Protein AF-A0A9E2EYM1-F1 (afdb_monomer)

Solvent-accessible surface area (backbone atoms only — not comparable to full-atom values): 6965 Å² total; per-residue (Å²): 135,83,82,80,78,76,77,80,80,73,80,80,85,77,78,78,56,72,88,74,33,68,92,67,47,93,50,69,45,85,52,81,74,59,53,94,93,36,37,75,64,82,87,84,60,58,39,71,63,52,72,70,57,48,51,51,51,53,50,51,36,51,76,68,69,38,38,29,38,33,38,68,36,76,49,71,68,47,51,52,52,53,47,50,36,60,75,70,65,48,82,59,45,73,50,77,26,78,66,78,76,79,72,98,68,94,125

Radius of gyration: 20.54 Å; Cα contacts (8 Å, |Δi|>4): 109; chains: 1; bounding box: 35×53×69 Å

Sec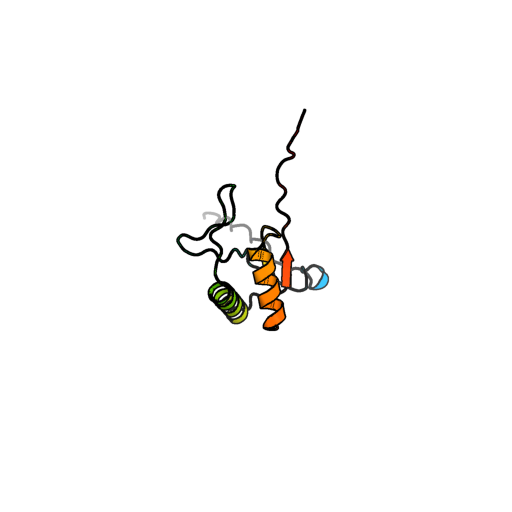ondary structure (DSSP, 8-state):
-----PPPPPPP-PPPPGGGSGGG-S--EE-----TT-B--SSS--BPPPHHHHHHHHHHHHHTT--EEE-S-SSHHHHHHHHHHHHTT---EEE----PPPPS---

Structure (mmCIF, N/CA/C/O backbone):
data_AF-A0A9E2EYM1-F1
#
_entry.id   AF-A0A9E2EYM1-F1
#
loop_
_atom_site.group_PDB
_atom_site.id
_atom_site.type_symbol
_atom_site.label_atom_id
_atom_site.label_alt_id
_atom_site.label_comp_id
_atom_site.label_asym_id
_atom_site.label_entity_id
_atom_site.label_seq_id
_atom_site.pdbx_PDB_ins_code
_atom_site.Cartn_x
_atom_site.Cartn_y
_atom_site.Cartn_z
_atom_site.occupancy
_atom_site.B_iso_or_equiv
_atom_site.auth_seq_id
_atom_site.auth_comp_id
_atom_site.auth_asym_id
_atom_site.auth_atom_id
_atom_site.pdbx_PDB_model_num
ATOM 1 N N . MET A 1 1 ? 12.351 41.124 41.391 1.00 45.53 1 MET A N 1
ATOM 2 C CA . MET A 1 1 ? 11.471 39.960 41.180 1.00 45.53 1 MET A CA 1
ATOM 3 C C . MET A 1 1 ? 11.133 39.935 39.703 1.00 45.53 1 MET A C 1
ATOM 5 O O . MET A 1 1 ? 10.362 40.767 39.249 1.00 45.53 1 MET A O 1
ATOM 9 N N . SER A 1 2 ? 11.856 39.118 38.942 1.00 44.28 2 SER A N 1
ATOM 10 C CA . SER A 1 2 ? 11.669 38.923 37.503 1.00 44.28 2 SER A CA 1
ATOM 11 C C . SER A 1 2 ? 10.357 38.177 37.274 1.00 44.28 2 SER A C 1
ATOM 13 O O . SER A 1 2 ? 10.116 37.149 37.898 1.00 44.28 2 SER A O 1
ATOM 15 N N . ASN A 1 3 ? 9.504 38.736 36.423 1.00 49.56 3 ASN A N 1
ATOM 16 C CA . ASN A 1 3 ? 8.218 38.161 36.059 1.00 49.56 3 ASN A CA 1
ATOM 17 C C . ASN A 1 3 ? 8.476 37.075 35.004 1.00 49.56 3 ASN A C 1
ATOM 19 O O . ASN A 1 3 ? 8.795 37.400 33.858 1.00 49.56 3 ASN A O 1
ATOM 23 N N . GLU A 1 4 ? 8.417 35.800 35.388 1.00 52.66 4 GLU A N 1
ATOM 24 C CA . GLU A 1 4 ? 8.456 34.706 34.417 1.00 52.66 4 GLU A CA 1
ATOM 25 C C . GLU A 1 4 ? 7.172 34.752 33.585 1.00 52.66 4 GLU A C 1
ATOM 27 O O . GLU A 1 4 ? 6.063 34.590 34.089 1.00 52.66 4 GLU A O 1
ATOM 32 N N . THR A 1 5 ? 7.319 35.038 32.294 1.00 57.91 5 THR A N 1
ATOM 33 C CA . THR A 1 5 ? 6.223 34.920 31.331 1.00 57.91 5 THR A CA 1
ATOM 34 C C . THR A 1 5 ? 6.037 33.432 31.059 1.00 57.91 5 THR A C 1
ATOM 36 O O . THR A 1 5 ? 6.903 32.821 30.434 1.00 57.91 5 THR A O 1
ATOM 39 N N . SER A 1 6 ? 4.954 32.826 31.560 1.00 63.34 6 SER A N 1
ATOM 40 C CA . SER A 1 6 ? 4.654 31.427 31.247 1.00 63.34 6 SER A CA 1
ATOM 41 C C . SER A 1 6 ? 4.406 31.290 29.747 1.00 63.34 6 SER A C 1
ATOM 43 O O . SER A 1 6 ? 3.639 32.068 29.174 1.00 63.34 6 SER A O 1
ATOM 45 N N . ALA A 1 7 ? 5.038 30.305 29.112 1.00 65.12 7 ALA A N 1
ATOM 46 C CA . ALA A 1 7 ? 4.768 29.972 27.719 1.00 65.12 7 ALA A CA 1
ATOM 47 C C . ALA A 1 7 ? 3.258 29.722 27.507 1.00 65.12 7 ALA A C 1
ATOM 49 O O . ALA A 1 7 ? 2.609 29.170 28.401 1.00 65.12 7 ALA A O 1
ATOM 50 N N . PRO A 1 8 ? 2.676 30.12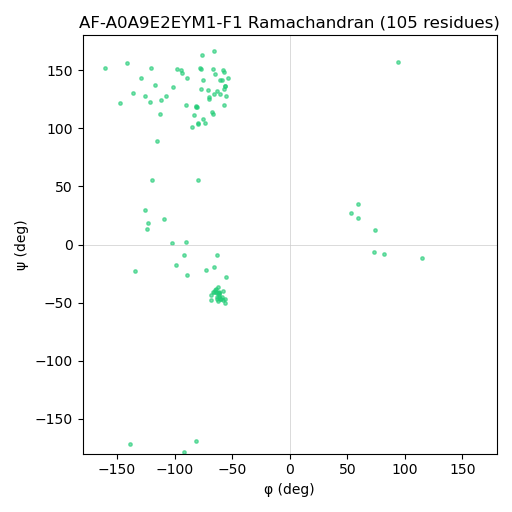4 26.362 1.00 65.56 8 PRO A N 1
ATOM 51 C CA . PRO A 1 8 ? 1.282 29.821 26.074 1.00 65.56 8 PRO A CA 1
ATOM 52 C C . PRO A 1 8 ? 1.090 28.301 26.036 1.00 65.56 8 PRO A C 1
ATOM 54 O O . PRO A 1 8 ? 1.841 27.590 25.367 1.00 65.56 8 PRO A O 1
ATOM 57 N N . MET A 1 9 ? 0.088 27.814 26.769 1.00 67.56 9 MET A N 1
ATOM 58 C CA . MET A 1 9 ? -0.377 26.431 26.683 1.00 67.56 9 MET A CA 1
ATOM 59 C C . MET A 1 9 ? -0.775 26.155 25.230 1.00 67.56 9 MET A C 1
ATOM 61 O O . MET A 1 9 ? -1.633 26.854 24.685 1.00 67.56 9 MET A O 1
ATOM 65 N N . LEU A 1 10 ? -0.132 25.176 24.591 1.00 66.81 10 LEU A N 1
ATOM 66 C CA . LEU A 1 10 ? -0.568 24.701 23.280 1.00 66.81 10 LEU A CA 1
ATOM 67 C C . LEU A 1 10 ? -2.013 24.192 23.405 1.00 66.81 10 LEU A C 1
ATOM 69 O O . LEU A 1 10 ? -2.341 23.600 24.437 1.00 66.81 10 LEU A O 1
ATOM 73 N N . PRO A 1 11 ? -2.879 24.428 22.403 1.00 69.94 11 PRO A N 1
ATOM 74 C CA . PRO A 1 11 ? -4.235 23.900 22.439 1.00 69.94 11 PRO A CA 1
ATOM 75 C C . PRO A 1 11 ? -4.190 22.379 22.611 1.00 69.94 11 PRO A C 1
ATOM 77 O O . PRO A 1 11 ? -3.371 21.703 21.981 1.00 69.94 11 PRO A O 1
ATOM 80 N N . GLU A 1 12 ? -5.049 21.855 23.486 1.00 73.19 12 GLU A N 1
ATOM 81 C CA . GLU A 1 12 ? -5.253 20.414 23.608 1.00 73.19 12 GLU A CA 1
ATOM 82 C C . GLU A 1 12 ? -5.667 19.854 22.244 1.00 73.19 12 GLU A C 1
ATOM 84 O O . GLU A 1 12 ? -6.488 20.433 21.530 1.00 73.19 12 GLU A O 1
ATOM 89 N N . PHE A 1 13 ? -5.047 18.744 21.852 1.00 74.19 13 PHE A N 1
ATOM 90 C CA . PHE A 1 13 ? -5.381 18.066 20.610 1.00 74.19 13 PHE A CA 1
ATOM 91 C C . PHE A 1 13 ? -6.722 17.350 20.792 1.00 74.19 13 PHE A C 1
ATOM 93 O O . PHE A 1 13 ? -6.784 16.312 21.449 1.00 74.19 13 PHE A O 1
ATOM 100 N N . GLU A 1 14 ? -7.794 17.901 20.224 1.00 80.12 14 GLU A N 1
ATOM 101 C CA . GLU A 1 14 ? -9.077 17.206 20.143 1.00 80.12 14 GLU A CA 1
ATOM 102 C C . GLU A 1 14 ? -9.050 16.225 18.959 1.00 80.12 14 GLU A C 1
ATOM 104 O O . GLU A 1 14 ? -8.872 16.650 17.812 1.00 80.12 14 GLU A O 1
ATOM 109 N N . PRO A 1 15 ? -9.192 14.908 19.194 1.00 80.06 15 PRO A N 1
ATOM 110 C CA . PRO A 1 15 ? -9.261 13.944 18.106 1.00 80.06 15 PRO A CA 1
ATOM 111 C C . PRO A 1 15 ? -10.521 14.175 17.262 1.00 80.06 15 PRO A C 1
ATOM 113 O O . PRO A 1 15 ? -11.575 14.552 17.774 1.00 80.06 15 PRO A O 1
ATOM 116 N N . GLN A 1 16 ? -10.414 13.911 15.958 1.00 86.06 16 GLN A N 1
ATOM 117 C CA . GLN A 1 16 ? -11.554 13.959 15.040 1.00 86.06 16 GLN A CA 1
ATOM 118 C C . GLN A 1 16 ? -12.677 13.018 15.498 1.00 86.06 16 GLN A C 1
ATOM 120 O O . GLN A 1 16 ? -12.419 11.954 16.069 1.00 86.06 16 GLN A O 1
ATOM 125 N N . SER A 1 17 ? -13.932 13.387 15.218 1.00 90.81 17 SER A N 1
ATOM 126 C CA . SER A 1 17 ? -15.055 12.494 15.498 1.00 90.81 17 SER A CA 1
ATOM 127 C C . SER A 1 17 ? -14.985 11.256 14.589 1.00 90.81 17 SER A C 1
ATOM 129 O O . SER A 1 17 ? -14.501 11.357 13.460 1.00 90.81 17 SER A O 1
ATOM 131 N N . PRO A 1 18 ? -15.503 10.087 15.010 1.00 89.44 18 PRO A N 1
ATOM 132 C CA . PRO A 1 18 ? -15.479 8.886 14.173 1.00 89.44 18 PRO A CA 1
ATOM 133 C C . PRO A 1 18 ? -16.126 9.061 12.791 1.00 89.44 18 PRO A C 1
ATOM 135 O O . PRO A 1 18 ? -15.744 8.371 11.851 1.00 89.44 18 PRO A O 1
ATOM 138 N N . ALA A 1 19 ? -17.094 9.976 12.662 1.00 92.38 19 ALA A N 1
ATOM 139 C CA . ALA A 1 19 ? -17.768 10.267 11.398 1.00 92.38 19 ALA A CA 1
ATOM 140 C C . ALA A 1 19 ? -16.886 11.046 10.406 1.00 92.38 19 ALA A C 1
ATOM 142 O O . ALA A 1 19 ? -17.138 10.990 9.205 1.00 92.38 19 ALA A O 1
ATOM 143 N N . ASP A 1 20 ? -15.856 11.735 10.900 1.00 92.38 20 ASP A N 1
ATOM 144 C CA . ASP A 1 20 ? -14.934 12.533 10.088 1.00 92.38 20 ASP A CA 1
ATOM 145 C C . ASP A 1 20 ? -13.704 11.725 9.635 1.00 92.38 20 ASP A C 1
ATOM 147 O O . ASP A 1 20 ? -12.918 12.192 8.809 1.00 92.38 20 ASP A O 1
ATOM 151 N N . LEU A 1 21 ? -13.530 10.505 10.157 1.00 92.00 21 LEU A N 1
ATOM 152 C CA . LEU A 1 21 ? -12.409 9.634 9.816 1.00 92.00 21 LEU A CA 1
ATOM 153 C C . LEU A 1 21 ? -12.605 8.977 8.451 1.00 92.00 21 LEU A C 1
ATOM 155 O O . LEU A 1 21 ? -13.637 8.363 8.163 1.00 92.00 21 LEU A O 1
ATOM 159 N N . VAL A 1 22 ? -11.555 9.000 7.629 1.00 92.06 22 VAL A N 1
ATOM 160 C CA . VAL A 1 22 ? -11.558 8.292 6.348 1.00 92.06 22 VAL A CA 1
ATOM 161 C C . VAL A 1 22 ? -11.604 6.794 6.614 1.00 92.06 22 VAL A C 1
ATOM 163 O O . VAL A 1 22 ? -10.677 6.204 7.163 1.00 92.06 22 VAL A O 1
ATOM 166 N N . ALA A 1 23 ? -12.730 6.187 6.242 1.00 91.31 23 ALA A N 1
ATOM 167 C CA . ALA A 1 23 ? -13.010 4.773 6.455 1.00 91.31 23 ALA A CA 1
ATOM 168 C C . ALA A 1 23 ? -12.832 4.305 7.918 1.00 91.31 23 ALA A C 1
ATOM 170 O O . ALA A 1 23 ? -12.579 3.123 8.156 1.00 91.31 23 ALA A O 1
ATOM 171 N N . GLY A 1 24 ? -12.996 5.208 8.892 1.00 92.06 24 GLY A N 1
ATOM 172 C CA . GLY A 1 24 ? -12.867 4.903 10.321 1.00 92.06 24 GLY A CA 1
ATOM 173 C C . GLY A 1 24 ? -11.432 4.692 10.812 1.00 92.06 24 GLY A C 1
ATOM 174 O O . GLY A 1 24 ? -11.257 4.182 11.914 1.00 92.06 24 GLY A O 1
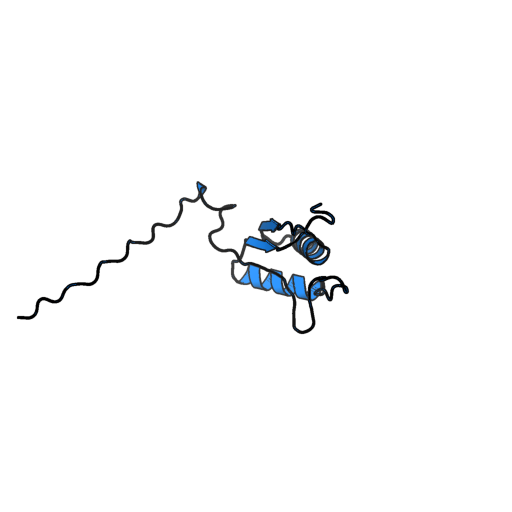ATOM 175 N N . GLU A 1 25 ? -10.422 5.043 10.013 1.00 92.25 25 GLU A N 1
ATOM 176 C CA . GLU A 1 25 ? -9.015 4.810 10.343 1.00 92.25 25 GLU A CA 1
ATOM 177 C C . GLU A 1 25 ? -8.331 6.079 10.855 1.00 92.25 25 GLU A C 1
ATOM 179 O O . GLU A 1 25 ? -8.474 7.157 10.279 1.00 92.25 25 GLU A O 1
ATOM 184 N N . ILE A 1 26 ? -7.561 5.933 11.934 1.00 90.88 26 ILE A N 1
ATOM 185 C CA . ILE A 1 26 ? -6.738 7.005 12.522 1.00 90.88 26 ILE A CA 1
ATOM 186 C C . ILE A 1 26 ? -5.270 6.925 12.087 1.00 90.88 26 ILE A C 1
ATOM 188 O O . ILE A 1 26 ? -4.533 7.900 12.212 1.00 90.88 26 ILE A O 1
ATOM 192 N N . MET A 1 27 ? -4.848 5.764 11.575 1.00 92.44 27 MET A N 1
ATOM 193 C CA . MET A 1 27 ? -3.481 5.483 11.150 1.00 92.44 27 MET A CA 1
ATOM 194 C C . MET A 1 27 ? -3.482 4.990 9.706 1.00 92.44 27 MET A C 1
ATOM 196 O O . MET A 1 27 ? -4.177 4.037 9.356 1.00 92.44 27 MET A O 1
ATOM 200 N N . ALA A 1 28 ? -2.668 5.632 8.874 1.00 95.44 28 ALA A N 1
ATOM 201 C CA . ALA A 1 28 ? -2.455 5.247 7.489 1.00 95.44 28 ALA A CA 1
ATOM 202 C C . ALA A 1 28 ? -0.985 5.429 7.107 1.00 95.44 28 ALA A C 1
ATOM 204 O O . ALA A 1 28 ? -0.279 6.251 7.694 1.00 95.44 28 ALA A O 1
ATOM 205 N N . VAL A 1 29 ? -0.535 4.689 6.095 1.00 97.00 29 VAL A N 1
ATOM 206 C CA . VAL A 1 29 ? 0.828 4.798 5.562 1.00 97.00 29 VAL A CA 1
ATOM 207 C C . VAL A 1 29 ? 0.806 4.967 4.046 1.00 97.00 29 VAL A C 1
ATOM 209 O O . VAL A 1 29 ? -0.027 4.390 3.348 1.00 97.00 29 VAL A O 1
ATOM 212 N N . ALA A 1 30 ? 1.723 5.773 3.515 1.00 97.25 30 ALA A N 1
ATOM 213 C CA . ALA A 1 30 ? 1.978 5.788 2.082 1.00 97.25 30 ALA A CA 1
ATOM 214 C C . ALA A 1 30 ? 2.911 4.620 1.742 1.00 97.25 30 ALA A C 1
ATOM 216 O O . ALA A 1 30 ? 4.025 4.552 2.257 1.00 97.25 30 ALA A O 1
ATOM 217 N N . TYR A 1 31 ? 2.436 3.694 0.914 1.00 97.62 31 TYR A N 1
ATOM 218 C CA . TYR A 1 31 ? 3.102 2.426 0.639 1.00 97.62 31 TYR A CA 1
ATOM 219 C C . TYR A 1 31 ? 3.497 2.334 -0.837 1.00 97.62 31 TYR A C 1
ATOM 221 O O . TYR A 1 31 ? 2.725 2.707 -1.721 1.00 97.62 31 TYR A O 1
ATOM 229 N N . SER A 1 32 ? 4.711 1.849 -1.098 1.00 93.12 32 SER A N 1
ATOM 230 C CA . SER A 1 32 ? 5.216 1.603 -2.455 1.00 93.12 32 SER A CA 1
ATOM 231 C C . SER A 1 32 ? 5.908 0.243 -2.626 1.00 93.12 32 SER A C 1
ATOM 233 O O . SER A 1 32 ? 5.967 -0.245 -3.749 1.00 93.12 32 SER A O 1
ATOM 235 N N . GLY A 1 33 ? 6.404 -0.376 -1.547 1.00 94.94 33 GLY A N 1
ATOM 236 C CA . GLY A 1 33 ? 6.935 -1.750 -1.535 1.00 94.94 33 GLY A CA 1
ATOM 237 C C . GLY A 1 33 ? 8.297 -1.965 -2.208 1.00 94.94 33 GLY A C 1
ATOM 238 O O . GLY A 1 33 ? 8.853 -3.053 -2.119 1.00 94.94 33 GLY A O 1
ATOM 239 N N . PHE A 1 34 ? 8.863 -0.951 -2.874 1.00 96.69 34 PHE A N 1
ATOM 240 C CA . PHE A 1 34 ? 10.142 -1.082 -3.583 1.00 96.69 34 PHE A CA 1
ATOM 241 C C . PHE A 1 34 ? 11.329 -1.227 -2.620 1.00 96.69 34 PHE A C 1
ATOM 243 O O . PHE A 1 34 ? 11.566 -0.366 -1.768 1.00 96.69 34 PHE A O 1
ATOM 250 N N . ARG A 1 35 ? 12.110 -2.292 -2.811 1.00 97.00 35 ARG A N 1
ATOM 251 C CA . ARG A 1 35 ? 13.386 -2.563 -2.133 1.00 97.00 35 ARG A CA 1
ATOM 252 C C . ARG A 1 35 ? 14.576 -2.022 -2.927 1.00 97.00 35 ARG A C 1
ATOM 254 O O . ARG A 1 35 ? 14.430 -1.395 -3.975 1.00 97.00 35 ARG A O 1
ATOM 261 N N . GLU A 1 36 ? 15.783 -2.249 -2.416 1.00 97.31 36 GLU A N 1
ATOM 262 C CA . GLU A 1 36 ? 17.014 -1.843 -3.092 1.00 97.31 36 GLU A CA 1
ATOM 263 C C . GLU A 1 36 ? 17.089 -2.418 -4.519 1.00 97.31 36 GLU A C 1
ATOM 265 O O . GLU A 1 36 ? 16.910 -3.614 -4.736 1.00 97.31 36 GLU A O 1
ATOM 270 N N . GLY A 1 37 ? 17.328 -1.544 -5.501 1.00 96.12 37 GLY A N 1
ATOM 271 C CA . GLY A 1 37 ? 17.369 -1.900 -6.925 1.00 96.12 37 GLY A CA 1
ATOM 272 C C . GLY A 1 37 ? 16.004 -1.988 -7.619 1.00 96.12 37 GLY A C 1
ATOM 273 O O . GLY A 1 37 ? 15.967 -2.077 -8.843 1.00 96.12 37 GLY A O 1
ATOM 274 N N . GLN A 1 38 ? 14.898 -1.913 -6.877 1.00 97.31 38 GLN A N 1
ATOM 275 C CA . GLN A 1 38 ? 13.540 -1.923 -7.418 1.00 97.31 38 GLN A CA 1
ATOM 276 C C . GLN A 1 38 ? 13.028 -0.491 -7.632 1.00 97.31 38 GLN A C 1
ATOM 278 O O . GLN A 1 38 ? 13.390 0.441 -6.907 1.00 97.31 38 GLN A O 1
ATOM 283 N N . HIS A 1 39 ? 12.187 -0.290 -8.645 1.00 94.56 39 HIS A N 1
ATOM 284 C CA . HIS A 1 39 ? 11.631 1.021 -8.973 1.00 94.56 39 HIS A CA 1
ATOM 285 C C . HIS A 1 39 ? 10.365 0.920 -9.838 1.00 94.56 39 HIS A C 1
ATOM 287 O O . HIS A 1 39 ? 10.236 -0.012 -10.637 1.00 94.56 39 HIS A O 1
ATOM 293 N N . PRO A 1 40 ? 9.454 1.909 -9.744 1.00 91.56 40 PRO A N 1
ATOM 294 C CA . PRO A 1 40 ? 8.322 2.004 -10.661 1.00 91.56 40 PRO A CA 1
ATOM 295 C C . PRO A 1 40 ? 8.808 2.285 -12.086 1.00 91.56 40 PRO A C 1
ATOM 297 O O . PRO A 1 40 ? 9.959 2.690 -12.288 1.00 91.56 40 PRO A O 1
ATOM 300 N N . ASP A 1 41 ? 7.922 2.121 -13.068 1.00 89.44 41 ASP A N 1
ATOM 301 C CA . ASP A 1 41 ? 8.217 2.537 -14.437 1.00 89.44 41 ASP A CA 1
ATOM 302 C C . ASP A 1 41 ? 8.348 4.067 -14.510 1.00 89.44 41 ASP A C 1
ATOM 304 O O . ASP A 1 41 ? 7.504 4.815 -14.009 1.00 89.44 41 ASP A O 1
ATOM 308 N N . ARG A 1 42 ? 9.440 4.529 -15.119 1.00 84.12 42 ARG A N 1
ATOM 309 C CA . ARG A 1 42 ? 9.756 5.949 -15.341 1.00 84.12 42 ARG A CA 1
ATOM 310 C C . ARG A 1 42 ? 9.990 6.269 -16.821 1.00 84.12 42 ARG A C 1
ATOM 312 O O . ARG A 1 42 ? 10.504 7.341 -17.126 1.00 84.12 42 ARG A O 1
ATOM 319 N N . GLY A 1 43 ? 9.624 5.351 -17.717 1.00 84.94 43 GLY A N 1
ATOM 320 C CA . GLY A 1 43 ? 9.830 5.444 -19.164 1.00 84.94 43 GLY A CA 1
ATOM 321 C C . GLY A 1 43 ? 10.789 4.395 -19.732 1.00 84.94 43 GLY A C 1
ATOM 322 O O . GLY A 1 43 ? 10.818 4.224 -20.946 1.00 84.94 43 GLY A O 1
ATOM 323 N N . ASP A 1 44 ? 11.515 3.674 -18.873 1.00 88.50 44 ASP A N 1
ATOM 324 C CA . ASP A 1 44 ? 12.504 2.650 -19.249 1.00 88.50 44 ASP A CA 1
ATOM 325 C C . ASP A 1 44 ? 12.190 1.270 -18.630 1.00 88.50 44 ASP A C 1
ATOM 327 O O . ASP A 1 44 ? 13.054 0.395 -18.551 1.00 88.50 44 ASP A O 1
ATOM 331 N N . GLY A 1 45 ? 10.943 1.064 -18.189 1.00 90.12 45 GLY A N 1
ATOM 332 C CA . GLY A 1 45 ? 10.475 -0.165 -17.555 1.00 90.12 45 GLY A CA 1
ATOM 333 C C . GLY A 1 45 ? 10.539 -0.128 -16.026 1.00 90.12 45 GLY A C 1
ATOM 334 O O . GLY A 1 45 ? 11.284 0.640 -15.411 1.00 90.12 45 GLY A O 1
ATOM 335 N N . ALA A 1 46 ? 9.724 -0.975 -15.398 1.00 93.25 46 ALA A N 1
ATOM 336 C CA . ALA A 1 46 ? 9.703 -1.160 -13.951 1.00 93.25 46 ALA A CA 1
ATOM 337 C C . ALA A 1 46 ? 10.582 -2.339 -13.517 1.00 93.25 46 ALA A C 1
ATOM 339 O O . ALA A 1 46 ? 10.690 -3.348 -14.214 1.00 93.25 46 ALA A O 1
ATOM 340 N N . VAL A 1 47 ? 11.122 -2.244 -12.304 1.00 96.69 47 VAL A N 1
ATOM 341 C CA . VAL A 1 47 ? 11.612 -3.392 -11.536 1.00 96.69 47 VAL A CA 1
ATOM 342 C C . VAL A 1 47 ? 10.712 -3.480 -10.311 1.00 96.69 47 VAL A C 1
ATOM 344 O O . VAL A 1 47 ? 10.959 -2.820 -9.303 1.00 96.69 47 VAL A O 1
ATOM 347 N N . ASN A 1 48 ? 9.608 -4.216 -10.447 1.00 96.88 48 ASN A N 1
ATOM 348 C CA . ASN A 1 48 ? 8.586 -4.320 -9.407 1.00 96.88 48 ASN A CA 1
ATOM 349 C C . ASN A 1 48 ? 9.010 -5.286 -8.285 1.00 96.88 48 ASN A C 1
ATOM 351 O O . ASN A 1 48 ? 9.746 -6.242 -8.554 1.00 96.88 48 ASN A O 1
ATOM 355 N N . PRO A 1 49 ? 8.514 -5.076 -7.054 1.00 98.00 49 PRO A N 1
ATOM 356 C CA . PRO A 1 49 ? 8.579 -6.074 -5.996 1.00 98.00 49 PRO A CA 1
ATOM 357 C C . PRO A 1 49 ? 7.895 -7.375 -6.419 1.00 98.00 49 PRO A C 1
ATOM 359 O O . PRO A 1 49 ? 6.935 -7.374 -7.197 1.00 98.00 49 PRO A O 1
ATOM 362 N N . SER A 1 50 ? 8.372 -8.497 -5.890 1.00 98.25 50 SER A N 1
ATOM 363 C CA . SER A 1 50 ? 7.700 -9.784 -6.078 1.00 98.25 50 SER A CA 1
ATOM 364 C C . SER A 1 50 ? 6.456 -9.913 -5.191 1.00 98.25 50 SER A C 1
ATOM 366 O O . SER A 1 50 ? 6.299 -9.199 -4.202 1.00 98.25 50 SER A O 1
ATOM 368 N N . ALA A 1 51 ? 5.577 -10.864 -5.519 1.00 98.56 51 ALA A N 1
ATOM 369 C CA . ALA A 1 51 ? 4.376 -11.126 -4.726 1.00 98.56 51 ALA A CA 1
ATOM 370 C C . ALA A 1 51 ? 4.697 -11.476 -3.261 1.00 98.56 51 ALA A C 1
ATOM 372 O O . ALA A 1 51 ? 4.021 -10.983 -2.361 1.00 98.56 51 ALA A O 1
ATOM 373 N N . ASP A 1 52 ? 5.754 -12.261 -3.023 1.00 98.75 52 ASP A N 1
ATOM 374 C CA . ASP A 1 52 ? 6.193 -12.637 -1.674 1.00 98.75 52 ASP A CA 1
ATOM 375 C C . ASP A 1 52 ? 6.668 -11.418 -0.870 1.00 98.75 52 ASP A C 1
ATOM 377 O O . ASP A 1 52 ? 6.350 -11.295 0.310 1.00 98.75 52 ASP A O 1
ATOM 381 N N . GLU A 1 53 ? 7.379 -10.486 -1.511 1.00 98.75 53 GLU A N 1
ATOM 382 C CA . GLU A 1 53 ? 7.850 -9.254 -0.867 1.00 98.75 53 GLU A CA 1
ATOM 383 C C . GLU A 1 53 ? 6.690 -8.318 -0.516 1.00 98.75 53 GLU A C 1
ATOM 385 O O . GLU A 1 53 ? 6.639 -7.794 0.595 1.00 98.75 53 GLU A O 1
ATOM 390 N N . ILE A 1 54 ? 5.728 -8.149 -1.429 1.00 98.69 54 ILE A N 1
ATOM 391 C CA . ILE A 1 54 ? 4.528 -7.342 -1.171 1.00 98.69 54 ILE A CA 1
ATOM 392 C C . ILE A 1 54 ? 3.713 -7.971 -0.042 1.00 98.69 54 ILE A C 1
ATOM 394 O O . ILE A 1 54 ? 3.265 -7.277 0.868 1.00 98.69 54 ILE A O 1
ATOM 398 N N . LEU A 1 55 ? 3.517 -9.290 -0.073 1.00 98.81 55 LEU A N 1
ATOM 399 C CA . LEU A 1 55 ? 2.765 -9.987 0.960 1.00 98.81 55 LEU A CA 1
ATOM 400 C C . LEU A 1 55 ? 3.445 -9.874 2.332 1.00 98.81 55 LEU A C 1
ATOM 402 O O . LEU A 1 55 ? 2.750 -9.637 3.322 1.00 98.81 55 LEU A O 1
ATOM 406 N N . GLU A 1 56 ? 4.773 -10.002 2.393 1.00 98.81 56 GLU A N 1
ATOM 407 C CA . GLU A 1 56 ? 5.560 -9.782 3.612 1.00 98.81 56 GLU A CA 1
ATOM 408 C C . GLU A 1 56 ? 5.308 -8.378 4.179 1.00 98.81 56 GLU A C 1
ATOM 410 O O . GLU A 1 56 ? 4.950 -8.234 5.351 1.00 98.81 56 GLU A O 1
ATOM 415 N N . ASP A 1 57 ? 5.403 -7.344 3.342 1.00 98.56 57 ASP A N 1
ATOM 416 C CA . ASP A 1 57 ? 5.169 -5.964 3.762 1.00 98.56 57 ASP A CA 1
ATOM 417 C C . ASP A 1 57 ? 3.742 -5.764 4.294 1.00 98.56 57 ASP A C 1
ATOM 419 O O . ASP A 1 57 ? 3.539 -5.187 5.366 1.00 98.56 57 ASP A O 1
ATOM 423 N N . LEU A 1 58 ? 2.731 -6.262 3.574 1.00 98.69 58 LEU A N 1
ATOM 424 C CA . LEU A 1 58 ? 1.329 -6.132 3.976 1.00 98.69 58 LEU A CA 1
ATOM 425 C C . LEU A 1 58 ? 1.055 -6.844 5.310 1.00 98.69 58 LEU A C 1
ATOM 427 O O . LEU A 1 58 ? 0.292 -6.337 6.138 1.00 98.69 58 LEU A O 1
ATOM 431 N N . GLN A 1 59 ? 1.695 -7.990 5.555 1.00 98.69 59 GLN A N 1
ATOM 432 C CA . GLN A 1 59 ? 1.617 -8.696 6.835 1.00 98.69 59 GLN A CA 1
ATOM 433 C C . GLN A 1 59 ? 2.278 -7.903 7.966 1.00 98.69 59 GLN A C 1
ATOM 435 O O . GLN A 1 59 ? 1.711 -7.822 9.057 1.00 98.69 59 GLN A O 1
ATOM 440 N N . ILE A 1 60 ? 3.428 -7.272 7.712 1.00 98.56 60 ILE A N 1
ATOM 441 C CA . ILE A 1 60 ? 4.092 -6.385 8.677 1.00 98.56 60 ILE A CA 1
ATOM 442 C C . ILE A 1 60 ? 3.186 -5.199 9.021 1.00 98.56 60 ILE A C 1
ATOM 444 O O . ILE A 1 60 ? 3.022 -4.879 10.199 1.00 98.56 60 ILE A O 1
ATOM 448 N N . LEU A 1 61 ? 2.554 -4.569 8.028 1.00 98.12 61 LEU A N 1
ATOM 449 C CA . LEU A 1 61 ? 1.624 -3.460 8.255 1.00 98.12 61 LEU A CA 1
ATOM 450 C C . LEU A 1 61 ? 0.441 -3.885 9.132 1.00 98.12 61 LEU A C 1
ATOM 452 O O . LEU A 1 61 ? 0.138 -3.221 10.124 1.00 98.12 61 LEU A O 1
ATOM 456 N N . VAL A 1 62 ? -0.171 -5.031 8.825 1.00 97.94 62 VAL A N 1
ATOM 457 C CA . VAL A 1 62 ? -1.271 -5.599 9.620 1.00 97.94 62 VAL A CA 1
ATOM 458 C C . VAL A 1 62 ? -0.834 -5.923 11.048 1.00 97.94 62 VAL A C 1
ATOM 460 O O . VAL A 1 62 ? -1.587 -5.650 11.983 1.00 97.94 62 VAL A O 1
ATOM 463 N N . ALA A 1 63 ? 0.368 -6.474 11.232 1.00 98.25 63 ALA A N 1
ATOM 464 C CA . ALA A 1 63 ? 0.921 -6.794 12.548 1.00 98.25 63 ALA A CA 1
ATOM 465 C C . ALA A 1 63 ? 1.206 -5.547 13.406 1.00 98.25 63 ALA A C 1
ATOM 467 O O . ALA A 1 63 ? 1.302 -5.661 14.625 1.00 98.25 63 ALA A O 1
ATOM 468 N N . ASN A 1 64 ? 1.313 -4.371 12.781 1.00 97.00 64 ASN A N 1
ATOM 469 C CA . ASN A 1 64 ? 1.525 -3.078 13.435 1.00 97.00 64 ASN A CA 1
ATOM 470 C C . ASN A 1 64 ? 0.274 -2.176 13.382 1.00 97.00 64 ASN A C 1
ATOM 472 O O . ASN A 1 64 ? 0.388 -0.957 13.481 1.00 97.00 64 ASN A O 1
ATOM 476 N N . ASP A 1 65 ? -0.912 -2.768 13.204 1.00 95.25 65 ASP A N 1
ATOM 477 C CA . ASP A 1 65 ? -2.220 -2.094 13.195 1.00 95.25 65 ASP A CA 1
ATOM 478 C C . ASP A 1 65 ? -2.406 -0.995 12.132 1.00 95.25 65 ASP A C 1
ATOM 480 O O . ASP A 1 65 ? -3.317 -0.169 12.222 1.00 95.25 65 ASP A O 1
ATOM 484 N N . PHE A 1 66 ? -1.628 -1.033 11.047 1.00 96.50 66 PHE A N 1
ATOM 485 C CA . PHE A 1 66 ? -1.920 -0.238 9.858 1.00 96.50 66 PHE A CA 1
ATOM 486 C C . PHE A 1 66 ? -3.007 -0.924 9.029 1.00 96.50 66 PHE A C 1
ATOM 488 O O . PHE A 1 66 ? -2.769 -1.909 8.330 1.00 96.50 66 PHE A O 1
ATOM 495 N N . ARG A 1 67 ? -4.223 -0.378 9.099 1.00 96.31 67 ARG A N 1
ATOM 496 C CA . ARG A 1 67 ? -5.396 -0.864 8.352 1.00 96.31 67 ARG A CA 1
ATOM 497 C C . ARG A 1 67 ? -5.723 -0.014 7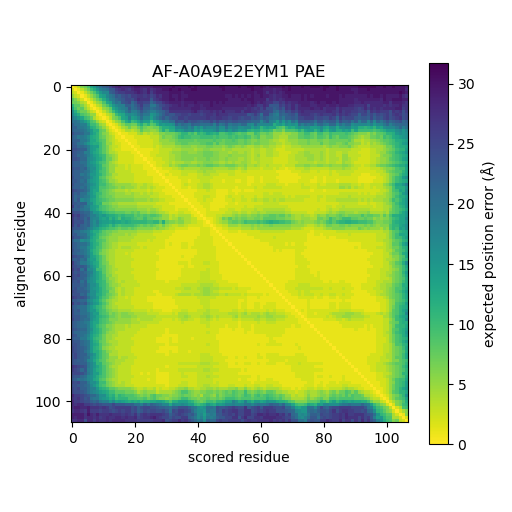.127 1.00 96.31 67 ARG A C 1
ATOM 499 O O . ARG A 1 67 ? -6.688 -0.307 6.427 1.00 96.31 67 ARG A O 1
ATOM 506 N N . MET A 1 68 ? -4.936 1.023 6.843 1.00 98.00 68 MET A N 1
ATOM 507 C CA . MET A 1 68 ? -5.093 1.854 5.653 1.00 98.00 68 MET A CA 1
ATOM 508 C C . MET A 1 68 ? -3.751 2.145 4.990 1.00 98.00 68 MET A C 1
ATOM 510 O O . MET A 1 68 ? -2.808 2.602 5.638 1.00 98.00 68 MET A O 1
ATOM 514 N N . ILE A 1 69 ? -3.690 1.931 3.678 1.00 98.25 69 ILE A N 1
ATOM 515 C CA . ILE A 1 69 ? -2.546 2.317 2.853 1.00 98.25 69 ILE A CA 1
ATOM 516 C C . ILE A 1 69 ? -2.974 3.291 1.760 1.00 98.25 69 ILE A C 1
ATOM 518 O O . ILE A 1 69 ? -4.106 3.255 1.273 1.00 98.25 69 ILE A O 1
ATOM 522 N N . ARG A 1 70 ? -2.045 4.144 1.338 1.00 97.62 70 ARG A N 1
ATOM 523 C CA . ARG A 1 70 ? -2.151 4.918 0.102 1.00 97.62 70 ARG A CA 1
ATOM 524 C C . ARG A 1 70 ? -1.190 4.354 -0.933 1.00 97.62 70 ARG A C 1
ATOM 526 O O . ARG A 1 70 ? 0.006 4.281 -0.662 1.00 97.62 70 ARG A O 1
ATOM 533 N N . LEU A 1 71 ? -1.716 4.059 -2.118 1.00 97.25 71 LEU A N 1
ATOM 534 C CA . LEU A 1 71 ? -0.933 3.767 -3.319 1.00 97.25 71 LEU A CA 1
ATOM 535 C C . LEU A 1 71 ? -0.825 5.028 -4.186 1.00 97.25 71 LEU A C 1
ATOM 537 O O . LEU A 1 71 ? -1.699 5.899 -4.148 1.00 97.25 71 LEU A O 1
ATOM 541 N N . TYR A 1 72 ? 0.262 5.152 -4.943 1.00 92.88 72 TYR A N 1
ATOM 542 C CA . TYR A 1 72 ? 0.560 6.364 -5.718 1.00 92.88 72 TYR A CA 1
ATOM 543 C C . TYR A 1 72 ? -0.024 6.350 -7.134 1.00 92.88 72 TYR A C 1
ATOM 545 O O . TYR A 1 72 ? -0.308 7.416 -7.682 1.00 92.88 72 TYR A O 1
ATOM 553 N N . ASP A 1 73 ? -0.232 5.167 -7.703 1.00 91.44 73 ASP A N 1
ATOM 554 C CA .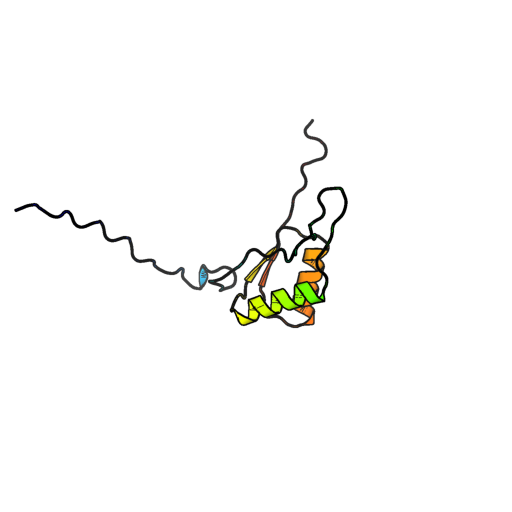 ASP A 1 73 ? -0.707 4.961 -9.067 1.00 91.44 73 ASP A CA 1
ATOM 555 C C . ASP A 1 73 ? -1.737 3.819 -9.139 1.00 91.44 73 ASP A C 1
ATOM 557 O O . ASP A 1 73 ? -2.200 3.305 -8.120 1.00 91.44 73 ASP A O 1
ATOM 561 N N . SER A 1 74 ? -2.100 3.443 -10.365 1.00 92.25 74 SER A N 1
ATOM 562 C CA . SER A 1 74 ? -2.982 2.314 -10.686 1.00 92.25 74 SER A CA 1
ATOM 563 C C . SER A 1 74 ? -2.326 1.337 -11.677 1.00 92.25 74 SER A C 1
ATOM 565 O O . SER A 1 74 ? -3.009 0.706 -12.481 1.00 92.25 74 SER A O 1
ATOM 567 N N . GLY A 1 75 ? -0.992 1.239 -11.640 1.00 91.81 75 GLY A N 1
ATOM 568 C CA . GLY A 1 75 ? -0.200 0.344 -12.486 1.00 91.81 75 GLY A CA 1
ATOM 569 C C . GLY A 1 75 ? -0.132 -1.098 -11.970 1.00 91.81 75 GLY A C 1
ATOM 570 O O . GLY A 1 75 ? -0.835 -1.483 -11.035 1.00 91.81 75 GLY A O 1
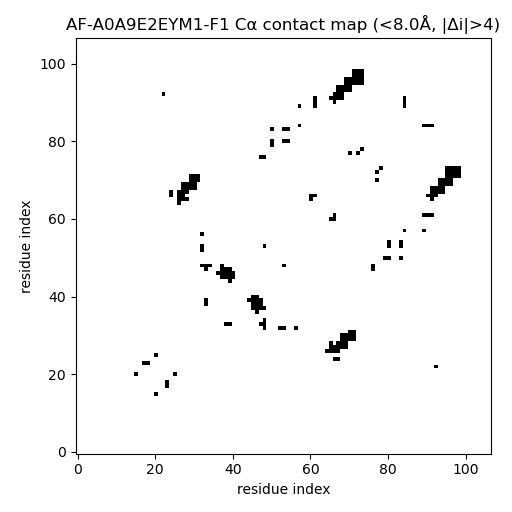ATOM 571 N N . GLU A 1 76 ? 0.752 -1.900 -12.570 1.00 93.81 76 GLU A N 1
ATOM 572 C CA . GLU A 1 76 ? 0.881 -3.342 -12.296 1.00 93.81 76 GLU A CA 1
ATOM 573 C C . GLU A 1 76 ? 1.192 -3.659 -10.825 1.00 93.81 76 GLU A C 1
ATOM 575 O O . GLU A 1 76 ? 0.539 -4.518 -10.237 1.00 93.81 76 GLU A O 1
ATOM 580 N N . ASN A 1 77 ? 2.126 -2.932 -10.199 1.00 95.19 77 ASN A N 1
ATOM 581 C CA . ASN A 1 77 ? 2.461 -3.114 -8.780 1.00 95.19 77 ASN A CA 1
ATOM 582 C C . ASN A 1 77 ? 1.253 -2.844 -7.861 1.00 95.19 77 ASN A C 1
ATOM 584 O O . ASN A 1 77 ? 0.977 -3.593 -6.921 1.00 95.19 77 ASN A O 1
ATOM 588 N N . SER A 1 78 ? 0.489 -1.791 -8.168 1.00 96.50 78 SER A N 1
ATOM 589 C CA . SER A 1 78 ? -0.728 -1.433 -7.436 1.00 96.50 78 SER A CA 1
ATOM 590 C C . SER A 1 78 ? -1.821 -2.491 -7.611 1.00 96.50 78 SER A C 1
ATOM 592 O O . SER A 1 78 ? -2.486 -2.857 -6.642 1.00 96.50 78 SER A O 1
ATOM 594 N N . ALA A 1 79 ? -1.981 -3.032 -8.822 1.00 96.94 79 ALA A N 1
ATOM 595 C CA . ALA A 1 79 ? -2.922 -4.115 -9.096 1.00 96.94 79 ALA A CA 1
ATOM 596 C C . ALA A 1 79 ? -2.563 -5.399 -8.330 1.00 96.94 79 ALA A C 1
ATOM 598 O O . ALA A 1 79 ? -3.433 -5.966 -7.668 1.00 96.94 79 ALA A O 1
ATOM 599 N N . LEU A 1 80 ? -1.289 -5.806 -8.349 1.00 98.00 80 LEU A N 1
ATOM 600 C CA . LEU A 1 80 ? -0.802 -6.972 -7.607 1.00 98.00 80 LEU A CA 1
ATOM 601 C C . LEU A 1 80 ? -0.991 -6.799 -6.093 1.00 98.00 80 LEU A C 1
ATOM 603 O O . LEU A 1 80 ? -1.454 -7.713 -5.416 1.00 98.00 80 LEU A O 1
ATOM 607 N N . THR A 1 81 ? -0.723 -5.603 -5.561 1.00 98.44 81 THR A N 1
ATOM 608 C CA . THR A 1 81 ? -0.978 -5.287 -4.145 1.00 98.44 81 THR A CA 1
ATOM 609 C C . THR A 1 81 ? -2.452 -5.487 -3.779 1.00 98.44 81 THR A C 1
ATOM 611 O O . THR A 1 81 ? -2.766 -6.127 -2.775 1.00 98.44 81 THR A O 1
ATOM 614 N N . LEU A 1 82 ? -3.377 -4.968 -4.595 1.00 98.50 82 LEU A N 1
ATOM 615 C CA . LEU A 1 82 ? -4.819 -5.133 -4.377 1.00 98.50 82 LEU A CA 1
ATOM 616 C C . LEU A 1 82 ? -5.262 -6.598 -4.475 1.00 98.50 82 LEU A C 1
ATOM 618 O O . LEU A 1 82 ? -6.131 -7.031 -3.713 1.00 98.50 82 LEU A O 1
ATOM 622 N N . GLU A 1 83 ? -4.681 -7.356 -5.404 1.00 98.62 83 GLU A N 1
ATOM 623 C CA . GLU A 1 83 ? -4.949 -8.783 -5.559 1.00 98.62 83 GLU A CA 1
ATOM 624 C C . GLU A 1 83 ? -4.531 -9.571 -4.318 1.00 98.62 83 GLU A C 1
ATOM 626 O O . GLU A 1 83 ? -5.364 -10.296 -3.778 1.00 98.62 83 GLU A O 1
ATOM 631 N N . LEU A 1 84 ? -3.319 -9.349 -3.805 1.00 98.81 84 LEU A N 1
ATOM 632 C CA . LEU A 1 84 ? -2.813 -10.014 -2.602 1.00 98.81 84 LEU A CA 1
ATOM 633 C C . LEU A 1 84 ? -3.627 -9.659 -1.352 1.00 98.81 84 LEU A C 1
ATOM 635 O O . LEU A 1 84 ? -3.955 -10.544 -0.561 1.00 98.81 84 LEU A O 1
ATOM 639 N N . ILE A 1 85 ? -4.024 -8.389 -1.187 1.00 98.75 85 ILE A N 1
ATOM 640 C CA . ILE A 1 85 ? -4.927 -7.978 -0.095 1.00 98.75 85 ILE A CA 1
ATOM 641 C C . ILE A 1 85 ? -6.224 -8.791 -0.149 1.00 98.75 85 ILE A C 1
ATOM 643 O O . ILE A 1 85 ? -6.678 -9.308 0.874 1.00 98.75 85 ILE A O 1
ATOM 647 N N . ARG A 1 86 ? -6.818 -8.919 -1.341 1.00 98.75 86 ARG A N 1
ATOM 648 C CA . ARG A 1 86 ? -8.071 -9.651 -1.5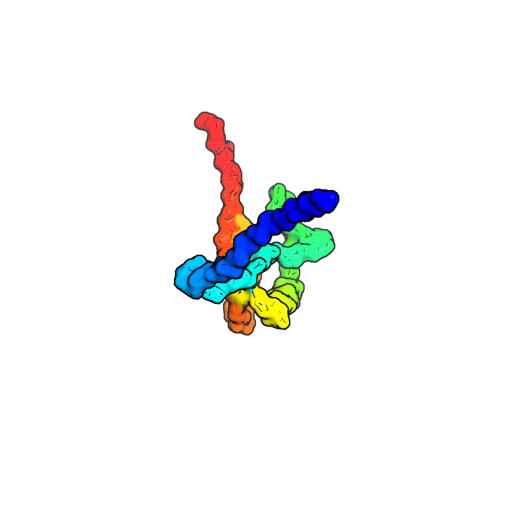46 1.00 98.75 86 ARG A CA 1
ATOM 649 C C . ARG A 1 86 ? -7.898 -11.157 -1.342 1.00 98.75 86 ARG A C 1
ATOM 651 O O . ARG A 1 86 ? -8.719 -11.757 -0.656 1.00 98.75 86 ARG A O 1
ATOM 658 N N . GLU A 1 87 ? -6.874 -11.756 -1.942 1.00 98.69 87 GLU A N 1
ATOM 659 C CA . GLU A 1 87 ? -6.603 -13.198 -1.904 1.00 98.69 87 GLU A CA 1
ATOM 660 C C . GLU A 1 87 ? -6.355 -13.692 -0.477 1.00 98.69 87 GLU A C 1
ATOM 662 O O . GLU A 1 87 ? -6.920 -14.703 -0.062 1.00 98.69 87 GLU A O 1
ATOM 667 N N . HIS A 1 88 ? -5.581 -12.937 0.303 1.00 98.69 88 HIS A N 1
ATOM 668 C CA . HIS A 1 88 ? -5.243 -13.290 1.680 1.00 98.69 88 HIS A CA 1
ATOM 669 C C . HIS A 1 88 ? -6.233 -12.740 2.718 1.00 98.69 88 HIS A C 1
ATOM 671 O O . HIS A 1 88 ? -6.032 -12.931 3.918 1.00 98.69 88 HIS A O 1
ATOM 677 N N . GLY A 1 89 ? -7.302 -12.061 2.284 1.00 98.50 89 GLY A N 1
ATOM 678 C CA . GLY A 1 89 ? -8.318 -11.496 3.174 1.00 98.50 89 GLY A CA 1
ATOM 679 C C . GLY A 1 89 ? -7.748 -10.488 4.174 1.00 98.50 89 GLY A C 1
ATOM 680 O O . GLY A 1 89 ? -8.194 -10.437 5.323 1.00 98.50 89 GLY A O 1
ATOM 681 N N . LEU A 1 90 ? -6.739 -9.713 3.764 1.00 98.56 90 LEU A N 1
ATOM 682 C CA . LEU A 1 90 ? -6.085 -8.7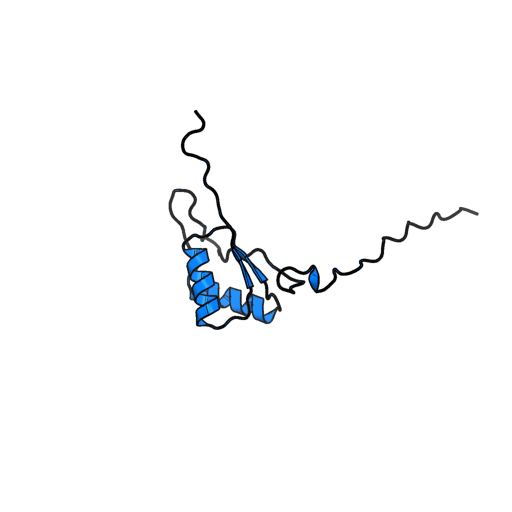60 4.650 1.00 98.56 90 LEU A CA 1
ATOM 683 C C . LEU A 1 90 ? -7.037 -7.590 4.943 1.00 98.56 90 LEU A C 1
ATOM 685 O O . LEU A 1 90 ? -7.622 -7.019 4.021 1.00 98.56 90 LEU A O 1
ATOM 689 N N . PRO A 1 91 ? -7.186 -7.179 6.212 1.00 97.62 91 PRO A N 1
ATOM 690 C CA . PRO A 1 91 ? -8.071 -6.085 6.612 1.00 97.62 91 PRO A CA 1
ATOM 691 C C . PRO A 1 91 ? -7.416 -4.717 6.346 1.00 97.62 91 PRO A C 1
ATOM 693 O O . PRO A 1 91 ? -7.244 -3.911 7.260 1.00 97.62 91 PRO A O 1
ATOM 696 N N . ILE A 1 92 ? -7.009 -4.483 5.098 1.00 98.19 92 ILE A N 1
ATOM 697 C CA . ILE A 1 92 ? -6.366 -3.254 4.635 1.00 98.19 92 ILE A CA 1
ATOM 698 C C . ILE A 1 92 ? -7.316 -2.532 3.680 1.00 98.19 92 ILE A C 1
ATOM 700 O O . ILE A 1 92 ? -7.752 -3.072 2.664 1.00 98.19 92 ILE A O 1
ATOM 704 N N . LYS A 1 93 ? -7.614 -1.276 3.995 1.00 97.81 93 LYS A N 1
ATOM 705 C CA . LYS A 1 93 ? -8.312 -0.326 3.128 1.00 97.81 93 LYS A CA 1
ATOM 706 C C . LYS A 1 93 ? -7.282 0.409 2.275 1.00 97.81 93 LYS A C 1
ATOM 708 O O . LYS A 1 93 ? -6.199 0.743 2.753 1.00 97.81 93 LYS A O 1
ATOM 713 N N . 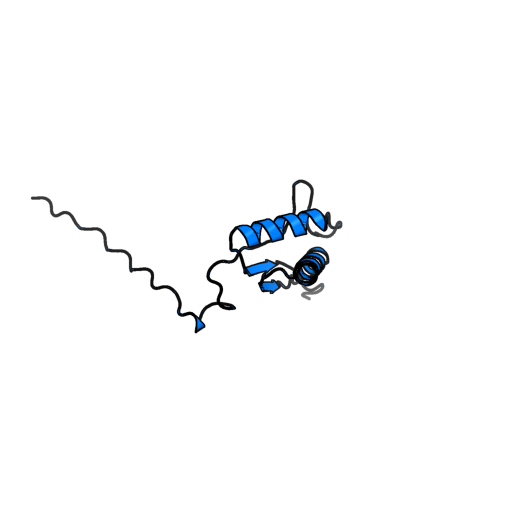VAL A 1 94 ? -7.622 0.693 1.022 1.00 97.69 94 VAL A N 1
ATOM 714 C CA . VAL A 1 94 ? -6.685 1.317 0.079 1.00 97.69 94 VAL A CA 1
ATOM 715 C C . VAL A 1 94 ? -7.240 2.634 -0.441 1.00 97.69 94 VAL A C 1
ATOM 717 O O . VAL A 1 94 ? -8.311 2.674 -1.044 1.00 97.69 94 VAL A O 1
ATOM 720 N N . LEU A 1 95 ? -6.480 3.710 -0.246 1.00 96.88 95 LEU A N 1
ATOM 721 C CA . LEU A 1 95 ? -6.628 4.940 -1.014 1.00 96.88 95 LEU A CA 1
ATOM 722 C C . LEU A 1 95 ? -5.821 4.780 -2.303 1.00 96.88 95 LEU A C 1
ATOM 724 O O . LEU A 1 95 ? -4.592 4.881 -2.296 1.00 96.88 95 LEU A O 1
ATOM 728 N N . LEU A 1 96 ? -6.520 4.475 -3.396 1.00 95.62 96 LEU A N 1
ATOM 729 C CA . LEU A 1 96 ? -5.899 4.231 -4.694 1.00 95.62 96 LEU A CA 1
ATOM 730 C C . LEU A 1 96 ? -5.588 5.557 -5.394 1.00 95.62 96 LEU A C 1
ATOM 732 O O . LEU A 1 96 ? -6.483 6.361 -5.657 1.00 95.62 96 LEU A O 1
ATOM 736 N N . GLY A 1 97 ? -4.308 5.788 -5.675 1.00 91.81 97 GLY A N 1
ATOM 737 C CA . GLY A 1 97 ? -3.841 6.954 -6.409 1.00 91.81 97 GLY A CA 1
ATOM 738 C C . GLY A 1 97 ? -4.089 6.837 -7.911 1.00 91.81 97 GLY A C 1
ATOM 739 O O . GLY A 1 97 ? -4.073 5.755 -8.492 1.00 91.81 97 GLY A O 1
ATOM 740 N N . MET A 1 98 ? -4.273 7.985 -8.558 1.00 87.12 98 MET A N 1
ATOM 741 C CA . MET A 1 98 ? -4.195 8.105 -10.010 1.00 87.12 98 MET A CA 1
ATOM 742 C C . MET A 1 98 ? -2.970 8.946 -10.352 1.00 87.12 98 MET A C 1
ATOM 744 O O . MET A 1 98 ? -2.919 10.137 -10.043 1.00 87.12 98 MET A O 1
ATOM 748 N N . TRP A 1 99 ? -1.967 8.323 -10.966 1.00 80.75 99 TRP A N 1
ATOM 749 C CA . TRP A 1 99 ? -0.848 9.062 -11.530 1.00 80.75 99 TRP A CA 1
ATOM 750 C C . TRP A 1 99 ? -1.249 9.556 -12.917 1.00 80.75 99 TRP A C 1
ATOM 752 O O . TRP A 1 99 ? -1.458 8.761 -13.832 1.00 80.75 99 TRP A O 1
ATOM 762 N N . LEU A 1 100 ? -1.403 10.869 -13.062 1.00 79.50 100 LEU A N 1
ATOM 763 C CA . LEU A 1 100 ? -1.734 11.493 -14.338 1.00 79.50 100 LEU A CA 1
ATOM 764 C C . LEU A 1 100 ? -0.434 11.833 -15.068 1.00 79.50 100 LEU A C 1
ATOM 766 O O . LEU A 1 100 ? 0.384 12.598 -14.557 1.00 79.50 100 LEU A O 1
ATOM 770 N N . SER A 1 101 ? -0.241 11.272 -16.261 1.00 71.88 101 SER A N 1
ATOM 771 C CA . SER A 1 101 ? 0.816 11.738 -17.161 1.00 71.88 101 SER A CA 1
ATOM 772 C C . SER A 1 101 ? 0.392 13.065 -17.793 1.00 71.88 101 SER A C 1
ATOM 774 O O . SER A 1 101 ? -0.787 13.246 -18.107 1.00 71.88 101 SER A O 1
ATOM 776 N N . ALA A 1 102 ? 1.330 13.998 -17.966 1.00 66.44 102 ALA A N 1
ATOM 777 C CA . ALA A 1 102 ? 1.048 15.254 -18.651 1.00 66.44 102 ALA A CA 1
ATOM 778 C C . ALA A 1 102 ? 0.588 14.984 -20.095 1.00 66.44 102 ALA A C 1
ATOM 780 O O . ALA A 1 102 ? 1.080 14.072 -20.762 1.00 66.44 102 ALA A O 1
ATOM 781 N N . GLU A 1 103 ? -0.378 15.775 -20.555 1.00 55.19 103 GLU A N 1
ATOM 782 C CA . GLU A 1 103 ? -0.955 15.686 -21.891 1.00 55.19 103 GLU A CA 1
ATOM 783 C C . GLU A 1 103 ? 0.136 15.802 -22.970 1.00 55.19 103 GLU A C 1
ATOM 785 O O . GLU A 1 103 ? 1.024 16.651 -22.893 1.00 55.19 103 GLU A O 1
ATOM 790 N N . VAL A 1 104 ? 0.058 14.948 -23.996 1.00 62.16 104 VAL A N 1
ATOM 791 C CA . VAL A 1 104 ? 1.009 14.878 -25.127 1.00 62.16 104 VAL A CA 1
ATOM 792 C C . VAL A 1 104 ? 1.015 16.173 -25.964 1.00 62.16 104 VAL A C 1
ATOM 794 O O . VAL A 1 104 ? 1.883 16.363 -26.813 1.00 62.16 104 VAL A O 1
ATOM 797 N N . SER A 1 105 ? 0.083 17.098 -25.718 1.00 51.59 105 SER A N 1
ATOM 798 C CA . SER A 1 105 ? -0.017 18.378 -26.413 1.00 51.59 105 SER A CA 1
ATOM 799 C C . SER A 1 105 ? -0.566 19.459 -25.484 1.00 51.59 105 SER A C 1
ATOM 801 O O . SER A 1 105 ? -1.687 19.343 -25.009 1.00 51.59 105 SER A O 1
ATOM 803 N N . ASN A 1 106 ? 0.195 20.535 -25.280 1.00 51.28 106 ASN A N 1
ATOM 804 C CA . ASN A 1 106 ? -0.308 21.805 -24.744 1.00 51.28 106 ASN A CA 1
ATOM 805 C C . ASN A 1 106 ? -0.055 22.912 -25.783 1.00 51.28 106 ASN A C 1
ATOM 807 O O . ASN A 1 106 ? 0.686 23.864 -25.527 1.00 51.28 106 ASN A O 1
ATOM 811 N N . HIS A 1 107 ? -0.564 22.691 -26.999 1.00 53.31 107 HIS A N 1
ATOM 812 C CA . HIS A 1 107 ? -0.482 23.621 -28.128 1.00 53.31 107 HIS A CA 1
ATOM 813 C C . HIS A 1 107 ? -1.735 24.482 -28.235 1.00 53.31 107 HIS A C 1
ATOM 815 O O . HIS A 1 107 ? -2.844 23.915 -28.112 1.00 53.31 107 HIS A O 1
#

pLDDT: mean 88.26, std 14.59, range [44.28, 98.81]

Foldseek 3Di:
DDDDDDDDDDDDDDDDDCVPDDVSDPDEEADDLDDPPFDPDPPPHGRADDLVSLLVVLVVCVVVVHQEYEYADDDDNVVSNVVSCVVVVRNHHYPYHHDDDPDPDPD

Mean predicted aligned error: 8.23 Å

Sequence (107 aa):
MSNETSAPMLPEFEPQSPADLVAGEIMAVAYSGFREGQHPDRGDGAVNPSADEILEDLQILVANDFRMIRLYDSGENSALTLELIREHGLPIKVLLGMWLSAEVSNH

Nearest PDB structures (foldseek):
  8apo-assembly1_Bk  TM=5.884E-01  e=6.358E-02  Polytomella magna
  6xpn-assembly2_A  TM=4.183E-01  e=2.653E-02  Paracoccus denitrificans PD1222
  9fia-assembly1_B5  TM=5.173E-01  e=4.470E-01  Toxoplasma gondii
  4ina-assembly1_A  TM=4.426E-01  e=3.654E-01  Wolinella succinogenes
  3mbo-assembly1_A  TM=7.098E-01  e=2.245E+00  Bacillus anthracis